Protein AF-A0A254T8B7-F1 (afdb_monomer_lite)

Sequence (66 aa):
MANKALAKRQKLTIRVEPSQRALKPRNPIALAAKQRVAGAHRKNASGERQLHERLLKKLLGGTDDK

Foldseek 3Di:
DPCPVVVPPPPPDPDCDPVNPPPDDPDPCVVVVVVPPPPPPDDDPVVVVVVVVVVVCVVVVVPPPD

Radius of gyration: 24.74 Å; chains: 1; bounding box: 36×55×53 Å

Structure (mmCIF, N/CA/C/O backbone):
data_AF-A0A254T8B7-F1
#
_entry.id   AF-A0A254T8B7-F1
#
loop_
_atom_site.group_PDB
_atom_site.id
_atom_site.type_symbol
_atom_site.label_atom_id
_atom_site.label_alt_id
_atom_site.label_comp_id
_atom_site.label_asym_id
_atom_site.label_entity_id
_atom_site.label_seq_id
_atom_site.pdbx_PDB_ins_code
_atom_site.Cartn_x
_atom_site.Cartn_y
_atom_site.Cartn_z
_atom_site.occupancy
_atom_site.B_iso_or_equiv
_atom_site.auth_seq_id
_atom_site.auth_comp_id
_atom_site.auth_asym_id
_atom_site.auth_atom_id
_atom_site.pdbx_PDB_model_num
ATOM 1 N N . MET A 1 1 ? -18.098 -43.143 -31.374 1.00 49.09 1 MET A N 1
ATOM 2 C CA . MET A 1 1 ? -17.646 -42.730 -30.019 1.00 49.09 1 MET A CA 1
ATOM 3 C C . MET A 1 1 ? -16.940 -41.373 -30.090 1.00 49.09 1 MET A C 1
ATOM 5 O O . MET A 1 1 ? -15.717 -41.312 -30.071 1.00 49.09 1 MET A O 1
ATOM 9 N N . ALA A 1 2 ? -17.703 -40.282 -30.212 1.00 59.44 2 ALA A N 1
ATOM 10 C CA . ALA A 1 2 ? -17.179 -38.947 -30.540 1.00 59.44 2 ALA A CA 1
ATOM 11 C C . ALA A 1 2 ? -16.437 -38.235 -29.384 1.00 59.44 2 ALA A C 1
ATOM 13 O O . ALA A 1 2 ? -15.625 -37.348 -29.621 1.00 59.44 2 ALA A O 1
ATOM 14 N N . ASN A 1 3 ? -16.629 -38.667 -28.133 1.00 57.84 3 ASN A N 1
ATOM 15 C CA . ASN A 1 3 ? -16.094 -37.964 -26.957 1.00 57.84 3 ASN A CA 1
ATOM 16 C C . ASN A 1 3 ? -14.736 -38.497 -26.460 1.00 57.84 3 ASN A C 1
ATOM 18 O O . ASN A 1 3 ? -14.171 -37.962 -25.506 1.00 57.84 3 ASN A O 1
ATOM 22 N N . LYS A 1 4 ? -14.164 -39.524 -27.109 1.00 57.22 4 LYS A N 1
ATOM 23 C CA . LYS A 1 4 ? -12.898 -40.151 -26.672 1.00 57.22 4 LYS A CA 1
ATOM 24 C C . LYS A 1 4 ? -11.669 -39.251 -26.885 1.00 57.22 4 LYS A C 1
ATOM 26 O O . LYS A 1 4 ? -10.636 -39.473 -26.260 1.00 57.22 4 LYS A O 1
ATOM 31 N N . ALA A 1 5 ? -11.791 -38.221 -27.727 1.00 60.47 5 ALA A N 1
ATOM 32 C CA . ALA A 1 5 ? -10.753 -37.213 -27.946 1.00 60.47 5 ALA A CA 1
ATOM 33 C C . ALA A 1 5 ? -10.759 -36.094 -26.883 1.00 60.47 5 ALA A C 1
ATOM 35 O O . ALA A 1 5 ? -9.700 -35.579 -26.533 1.00 60.47 5 ALA A O 1
ATOM 36 N N . LEU A 1 6 ? -11.927 -35.744 -26.324 1.00 57.62 6 LEU A N 1
ATOM 37 C CA . LEU A 1 6 ? -12.057 -34.689 -25.306 1.00 57.62 6 LEU A CA 1
ATOM 38 C C . LEU A 1 6 ? -11.493 -35.114 -23.941 1.00 57.62 6 LEU A C 1
ATOM 40 O O . LEU A 1 6 ? -10.874 -34.297 -23.265 1.00 57.62 6 LEU A O 1
ATOM 44 N N . ALA A 1 7 ? -11.627 -36.393 -23.571 1.00 62.00 7 ALA A N 1
ATOM 45 C CA . ALA A 1 7 ? -11.132 -36.925 -22.295 1.00 62.00 7 ALA A CA 1
ATOM 46 C C . ALA A 1 7 ? -9.594 -36.967 -22.178 1.00 62.00 7 ALA A C 1
ATOM 48 O O . ALA A 1 7 ? -9.064 -37.032 -21.074 1.00 62.00 7 ALA A O 1
ATOM 49 N N . LYS A 1 8 ? -8.862 -36.911 -23.302 1.00 66.50 8 LYS A N 1
ATOM 50 C CA . LYS A 1 8 ? -7.386 -36.900 -23.325 1.00 66.50 8 LYS A CA 1
ATOM 51 C C . LYS A 1 8 ? -6.782 -35.494 -23.291 1.00 66.50 8 LYS A C 1
ATOM 53 O O . LYS A 1 8 ? -5.562 -35.355 -23.333 1.00 66.50 8 LYS A O 1
ATOM 58 N N . ARG A 1 9 ? -7.601 -34.438 -23.237 1.00 66.19 9 ARG A N 1
ATOM 59 C CA . ARG A 1 9 ? -7.109 -33.059 -23.210 1.00 66.19 9 ARG A CA 1
ATOM 60 C C . ARG A 1 9 ? -6.645 -32.712 -21.793 1.00 66.19 9 ARG A C 1
ATOM 62 O O . ARG A 1 9 ? -7.358 -32.064 -21.032 1.00 66.19 9 ARG A O 1
ATOM 69 N N . GLN A 1 10 ? -5.444 -33.162 -21.438 1.00 71.81 10 GLN A N 1
ATOM 70 C CA . GLN A 1 10 ? -4.757 -32.709 -20.234 1.00 71.81 10 GLN A CA 1
ATOM 71 C C . GLN A 1 10 ? -4.546 -31.197 -20.366 1.00 71.81 10 GLN A C 1
ATOM 73 O O . GLN A 1 10 ? -3.803 -30.735 -21.232 1.00 71.81 10 GLN A O 1
ATOM 78 N N . LYS A 1 11 ? -5.265 -30.402 -19.565 1.00 75.44 11 LYS A N 1
ATOM 79 C CA . LYS A 1 11 ? -5.052 -28.954 -19.536 1.00 75.44 11 LYS A CA 1
ATOM 80 C C . LYS A 1 11 ? -3.632 -28.711 -19.038 1.00 75.44 11 LYS A C 1
ATOM 82 O O . LYS A 1 11 ? -3.303 -29.078 -17.913 1.00 75.44 11 LYS A O 1
ATOM 87 N N . LEU A 1 12 ? -2.799 -28.106 -19.878 1.00 74.62 12 LEU A N 1
ATOM 88 C CA . LEU A 1 12 ? -1.478 -27.647 -19.472 1.00 74.62 12 LEU A CA 1
ATOM 89 C C . LEU A 1 12 ? -1.669 -26.521 -18.451 1.00 74.62 12 LEU A C 1
ATOM 91 O O . LEU A 1 12 ? -2.042 -25.405 -18.803 1.00 74.62 12 LEU A O 1
ATOM 95 N N . THR A 1 13 ? -1.466 -26.828 -17.172 1.00 71.38 13 THR A N 1
ATOM 96 C CA . THR A 1 13 ? -1.412 -25.823 -16.110 1.00 71.38 13 THR A CA 1
ATOM 97 C C . THR A 1 13 ? 0.038 -25.404 -15.933 1.00 71.38 13 THR A C 1
ATOM 99 O O . THR A 1 13 ? 0.837 -26.156 -15.374 1.00 71.38 13 THR A O 1
ATOM 102 N N . ILE A 1 14 ? 0.387 -24.214 -16.414 1.00 74.19 14 ILE A N 1
ATOM 103 C CA . ILE A 1 14 ? 1.696 -23.618 -16.140 1.00 74.19 14 ILE A CA 1
ATOM 104 C C . ILE A 1 14 ? 1.688 -23.190 -14.671 1.00 74.19 14 ILE A C 1
ATOM 106 O O . ILE A 1 14 ? 1.031 -22.215 -14.304 1.00 74.19 14 ILE A O 1
ATOM 110 N N . ARG A 1 15 ? 2.378 -23.947 -13.814 1.00 71.44 15 ARG A N 1
ATOM 111 C CA . ARG A 1 15 ? 2.659 -23.509 -12.446 1.00 71.44 15 ARG A CA 1
ATOM 112 C C . ARG A 1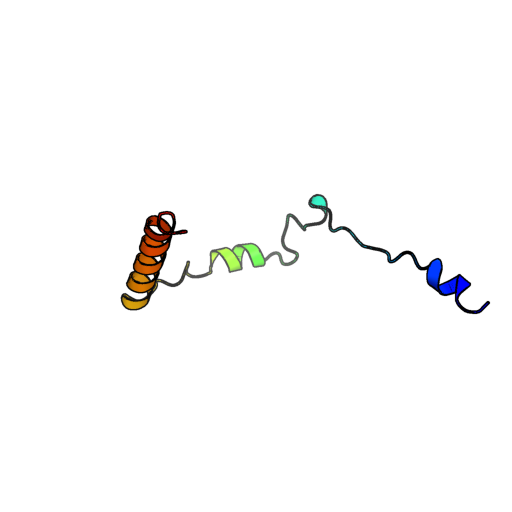 15 ? 3.746 -22.448 -12.524 1.00 71.44 15 ARG A C 1
ATOM 114 O O . ARG A 1 15 ? 4.834 -22.726 -13.017 1.00 71.44 15 ARG A O 1
ATOM 121 N N . VAL A 1 16 ? 3.428 -21.235 -12.075 1.00 73.75 16 VAL A N 1
ATOM 122 C CA . VAL A 1 16 ? 4.430 -20.178 -11.924 1.00 73.75 16 VAL A CA 1
ATOM 123 C C . VAL A 1 16 ? 5.263 -20.525 -10.699 1.00 73.75 16 VAL A C 1
ATOM 125 O O . VAL A 1 16 ? 4.860 -20.244 -9.569 1.00 73.75 16 VAL A O 1
ATOM 128 N N . GLU A 1 17 ? 6.396 -21.178 -10.927 1.00 74.19 17 GLU A N 1
ATOM 129 C CA . GLU A 1 17 ? 7.343 -21.499 -9.863 1.00 74.19 17 GLU A CA 1
ATOM 130 C C . GLU A 1 17 ? 7.877 -20.196 -9.235 1.00 74.19 17 GLU A C 1
ATOM 132 O O . GLU A 1 17 ? 8.035 -19.190 -9.935 1.00 74.19 17 GLU A O 1
ATOM 137 N N . PRO A 1 18 ? 8.186 -20.150 -7.928 1.00 66.31 18 PRO A N 1
ATOM 138 C CA . PRO A 1 18 ? 8.732 -18.948 -7.291 1.00 66.31 18 PRO A CA 1
ATOM 139 C C . PRO A 1 18 ? 10.001 -18.407 -7.969 1.00 66.31 18 PRO A C 1
ATOM 141 O O . PRO A 1 18 ? 10.208 -17.197 -7.990 1.00 66.31 18 PRO A O 1
ATOM 144 N N . SER A 1 19 ? 10.804 -19.277 -8.589 1.00 64.75 19 SER A N 1
ATOM 145 C CA . SER A 1 19 ? 11.976 -18.920 -9.403 1.00 64.75 19 SER A CA 1
ATOM 146 C C . SER A 1 19 ? 11.627 -18.253 -10.743 1.00 64.75 19 SER A C 1
ATOM 148 O O . SER A 1 19 ? 12.462 -17.564 -11.323 1.00 64.75 19 SER A O 1
ATOM 150 N N . GLN A 1 20 ? 10.392 -18.423 -11.225 1.00 66.31 20 GLN A N 1
ATOM 151 C CA . GLN A 1 20 ? 9.844 -17.770 -12.418 1.00 66.31 20 GLN A CA 1
ATOM 152 C C . GLN A 1 20 ? 9.202 -16.414 -12.105 1.00 66.31 20 GLN A C 1
ATOM 154 O O . GLN A 1 20 ? 8.898 -15.646 -13.023 1.00 66.31 20 GLN A O 1
ATOM 159 N N . ARG A 1 21 ? 9.006 -16.071 -10.823 1.00 65.56 21 ARG A N 1
ATOM 160 C CA . ARG A 1 21 ? 8.734 -14.680 -10.452 1.00 65.56 21 ARG A CA 1
ATOM 161 C C . ARG A 1 21 ? 10.000 -13.904 -10.753 1.00 65.56 21 ARG A C 1
ATOM 163 O O . ARG A 1 21 ? 11.029 -14.153 -10.141 1.00 65.56 21 ARG A O 1
ATOM 170 N N . ALA A 1 22 ? 9.939 -12.986 -11.710 1.00 65.44 22 ALA A N 1
ATOM 171 C CA . ALA A 1 22 ? 11.088 -12.171 -12.064 1.00 65.44 22 ALA A CA 1
ATOM 172 C C . ALA A 1 22 ? 11.596 -11.441 -10.805 1.00 65.44 22 ALA A C 1
ATOM 174 O O . ALA A 1 22 ? 10.970 -10.485 -10.347 1.00 65.44 22 ALA A O 1
ATOM 175 N N . LEU A 1 23 ? 12.720 -11.905 -10.237 1.00 67.06 23 LEU A N 1
ATOM 176 C CA . LEU A 1 23 ? 13.359 -11.273 -9.073 1.00 67.06 23 LEU A CA 1
ATOM 177 C C . LEU A 1 23 ? 13.711 -9.805 -9.370 1.00 67.06 23 LEU A C 1
ATOM 179 O O . LEU A 1 23 ? 13.837 -8.990 -8.460 1.00 67.06 23 LEU A O 1
ATOM 183 N N . LYS A 1 24 ? 13.858 -9.471 -10.656 1.00 69.50 24 LYS A N 1
ATOM 184 C CA . LYS A 1 24 ? 14.107 -8.128 -11.169 1.00 69.50 24 LYS A CA 1
ATOM 185 C C . LYS A 1 24 ? 12.904 -7.675 -12.001 1.00 69.50 24 LYS A C 1
ATOM 187 O O . LYS A 1 24 ? 12.403 -8.459 -12.810 1.00 69.50 24 LYS A O 1
ATOM 192 N N . PRO A 1 25 ? 12.428 -6.430 -11.843 1.00 75.44 25 PRO A N 1
ATOM 193 C CA . PRO A 1 25 ? 11.344 -5.931 -12.669 1.00 75.44 25 PRO A CA 1
ATOM 194 C C . PRO A 1 25 ? 11.777 -5.874 -14.133 1.00 75.44 25 PRO A C 1
ATOM 196 O O . PRO A 1 25 ? 12.911 -5.526 -14.452 1.00 75.44 25 PRO A O 1
ATOM 199 N N . ARG A 1 26 ? 10.838 -6.174 -15.032 1.00 81.00 26 ARG A N 1
ATOM 200 C CA . ARG A 1 26 ? 11.063 -6.136 -16.488 1.00 81.00 26 ARG A CA 1
ATOM 201 C C . ARG A 1 26 ? 11.415 -4.731 -16.990 1.00 81.00 26 ARG A C 1
ATOM 203 O O . ARG A 1 26 ? 12.006 -4.596 -18.051 1.00 81.00 26 ARG A O 1
ATOM 210 N N . ASN A 1 27 ? 11.041 -3.702 -16.227 1.00 81.62 27 ASN A N 1
ATOM 211 C CA . ASN A 1 27 ? 11.368 -2.310 -16.498 1.00 81.62 27 ASN A CA 1
ATOM 212 C C . ASN A 1 27 ? 12.482 -1.842 -15.537 1.00 81.62 27 ASN A C 1
ATOM 214 O O . ASN A 1 27 ? 12.254 -1.844 -14.321 1.00 81.62 27 ASN A O 1
ATOM 218 N N . PRO A 1 28 ? 13.644 -1.394 -16.052 1.00 80.38 28 PRO A N 1
ATOM 219 C CA . PRO A 1 28 ? 14.771 -0.956 -15.225 1.00 80.38 28 PRO A CA 1
ATOM 220 C C . PRO A 1 28 ? 14.447 0.269 -14.354 1.00 80.38 28 PRO A C 1
ATOM 222 O O . PRO A 1 28 ? 15.041 0.451 -13.296 1.00 80.38 28 PRO A O 1
ATOM 225 N N . ILE A 1 29 ? 13.466 1.086 -14.746 1.00 83.81 29 ILE A N 1
ATOM 226 C CA . ILE A 1 29 ? 13.061 2.302 -14.025 1.00 83.81 29 ILE A CA 1
ATOM 227 C C . ILE A 1 29 ? 12.036 1.992 -12.922 1.00 83.81 29 ILE A C 1
ATOM 229 O O . ILE A 1 29 ? 11.827 2.809 -12.027 1.00 83.81 29 ILE A O 1
ATOM 233 N N . ALA A 1 30 ? 11.415 0.808 -12.922 1.00 81.00 30 ALA A N 1
ATOM 234 C CA . ALA A 1 30 ? 10.331 0.487 -11.991 1.00 81.00 30 ALA A CA 1
ATOM 235 C C . ALA A 1 30 ? 10.752 0.556 -10.513 1.00 81.00 30 ALA A C 1
ATOM 237 O O . ALA A 1 30 ? 9.950 0.965 -9.675 1.00 81.00 30 ALA A O 1
ATOM 238 N N . LEU A 1 31 ? 12.003 0.204 -10.189 1.00 78.31 31 LEU A N 1
ATOM 239 C CA . LEU A 1 31 ? 12.521 0.323 -8.820 1.00 78.31 31 LEU A CA 1
ATOM 240 C C . LEU A 1 31 ? 12.623 1.788 -8.390 1.00 78.31 31 LEU A C 1
ATOM 242 O O . LEU A 1 31 ? 12.086 2.154 -7.347 1.00 78.31 31 LEU A O 1
ATOM 246 N N . ALA A 1 32 ? 13.238 2.629 -9.223 1.00 78.69 32 ALA A N 1
ATOM 247 C CA . ALA A 1 32 ? 13.372 4.057 -8.957 1.00 78.69 32 ALA A CA 1
ATOM 248 C C . ALA A 1 32 ? 12.004 4.758 -8.900 1.00 78.69 32 ALA A C 1
ATOM 250 O O . ALA A 1 32 ? 11.762 5.566 -8.012 1.00 78.69 32 ALA A O 1
A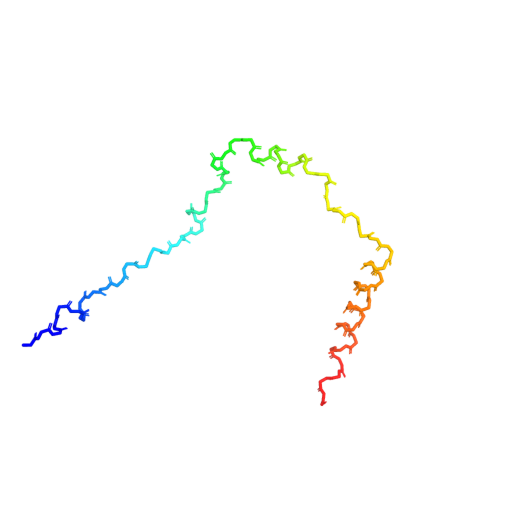TOM 251 N N . ALA A 1 33 ? 11.075 4.422 -9.798 1.00 77.12 33 ALA A N 1
ATOM 252 C CA . ALA A 1 33 ? 9.718 4.964 -9.778 1.00 77.12 33 ALA A CA 1
ATOM 253 C C . ALA A 1 33 ? 8.968 4.577 -8.495 1.00 77.12 33 ALA A C 1
ATOM 255 O O . ALA A 1 33 ? 8.360 5.438 -7.869 1.00 77.12 33 ALA A O 1
ATOM 256 N N . LYS A 1 34 ? 9.072 3.314 -8.056 1.00 74.94 34 LYS A N 1
ATOM 257 C CA . LYS A 1 34 ? 8.484 2.847 -6.791 1.00 74.94 34 LYS A CA 1
ATOM 258 C C . LYS A 1 34 ? 9.068 3.573 -5.574 1.00 74.94 34 LYS A C 1
ATOM 260 O O . LYS A 1 34 ? 8.328 3.864 -4.644 1.00 74.94 34 LYS A O 1
ATOM 265 N N . GLN A 1 35 ? 10.365 3.878 -5.588 1.00 78.31 35 GLN A N 1
ATOM 266 C CA . GLN A 1 35 ? 11.037 4.642 -4.528 1.00 78.31 35 GLN A CA 1
ATOM 267 C C . GLN A 1 35 ? 10.663 6.132 -4.529 1.00 78.31 35 GLN A C 1
ATOM 269 O O . GLN A 1 35 ? 10.650 6.750 -3.472 1.00 78.31 35 GLN A O 1
ATOM 274 N N . ARG A 1 36 ? 10.347 6.703 -5.700 1.00 69.12 36 ARG A N 1
ATOM 275 C CA . ARG A 1 36 ? 9.918 8.106 -5.857 1.00 69.12 36 ARG A CA 1
ATOM 276 C C . ARG A 1 36 ? 8.458 8.357 -5.486 1.00 69.12 36 ARG A C 1
ATOM 278 O O . ARG A 1 36 ? 8.059 9.515 -5.402 1.00 69.12 36 ARG A O 1
ATOM 285 N N . VAL A 1 37 ? 7.649 7.314 -5.301 1.00 71.88 37 VAL A N 1
ATOM 286 C CA . VAL A 1 37 ? 6.284 7.481 -4.786 1.00 71.88 37 VAL A CA 1
ATOM 287 C C . VAL A 1 37 ? 6.376 8.169 -3.424 1.00 71.88 37 VAL A C 1
ATOM 289 O O . VAL A 1 37 ? 7.185 7.763 -2.593 1.00 71.88 37 VAL A O 1
ATOM 292 N N . ALA A 1 38 ? 5.559 9.205 -3.207 1.00 66.25 38 ALA A N 1
ATOM 293 C CA . ALA A 1 38 ? 5.570 10.109 -2.049 1.00 66.25 38 ALA A CA 1
ATOM 294 C C . ALA A 1 38 ? 5.157 9.456 -0.705 1.00 66.25 38 ALA A C 1
ATOM 296 O O . ALA A 1 38 ? 4.503 10.075 0.133 1.00 66.25 38 ALA A O 1
ATOM 297 N N . GLY A 1 39 ? 5.530 8.194 -0.491 1.00 71.31 39 GLY A N 1
ATOM 298 C CA . GLY A 1 39 ? 5.118 7.381 0.641 1.00 71.31 39 GLY A CA 1
ATOM 299 C C . GLY A 1 39 ? 3.640 6.999 0.586 1.00 71.31 39 GLY A C 1
ATOM 300 O O . GLY A 1 39 ? 2.927 7.247 -0.388 1.00 71.31 39 GLY A O 1
ATOM 301 N N . ALA A 1 40 ? 3.169 6.353 1.651 1.00 73.62 40 ALA A N 1
ATOM 302 C CA . ALA A 1 40 ? 1.743 6.129 1.829 1.00 73.62 40 ALA A CA 1
ATOM 303 C C . ALA A 1 40 ? 1.041 7.478 2.045 1.00 73.62 40 ALA A C 1
ATOM 305 O O . ALA A 1 40 ? 1.462 8.270 2.889 1.00 73.62 40 ALA A O 1
ATOM 306 N N . HIS A 1 41 ? -0.047 7.726 1.310 1.00 79.69 41 HIS A N 1
ATOM 307 C CA . HIS A 1 41 ? -0.883 8.901 1.543 1.00 79.69 41 HIS A CA 1
ATOM 308 C C . HIS A 1 41 ? -1.336 8.936 3.006 1.00 79.69 41 HIS A C 1
ATOM 310 O O . HIS A 1 41 ? -1.991 7.998 3.478 1.00 79.69 41 HIS A O 1
ATOM 316 N N . ARG A 1 42 ? -1.002 10.026 3.709 1.00 83.56 42 ARG A N 1
ATOM 317 C CA . ARG A 1 42 ? -1.504 10.273 5.063 1.00 83.56 42 ARG A CA 1
ATOM 318 C C . ARG A 1 42 ? -3.027 10.322 5.022 1.00 83.56 42 ARG A C 1
ATOM 320 O O . ARG A 1 42 ? -3.614 10.956 4.144 1.00 83.56 42 ARG A O 1
ATOM 327 N N . LYS A 1 43 ? -3.664 9.604 5.944 1.00 87.50 43 LYS A N 1
ATOM 328 C CA . LYS A 1 43 ? -5.117 9.637 6.083 1.00 87.50 43 LYS A CA 1
ATOM 329 C C . LYS A 1 43 ? -5.522 10.969 6.708 1.00 87.50 43 LYS A C 1
ATOM 331 O O . LYS A 1 43 ? -4.756 11.594 7.431 1.00 87.50 43 LYS A O 1
ATOM 336 N N . ASN A 1 44 ? -6.725 11.419 6.382 1.00 92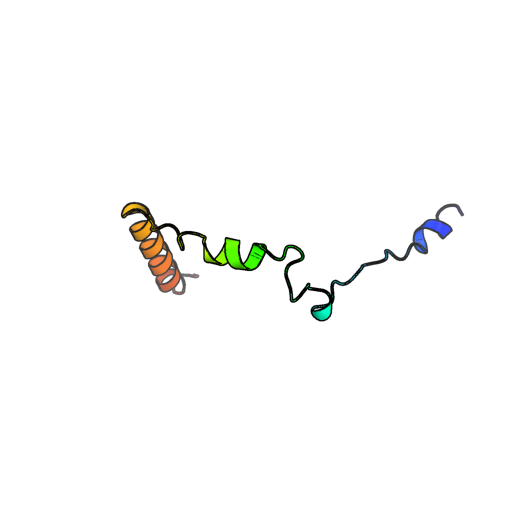.75 44 ASN A N 1
ATOM 337 C CA . ASN A 1 44 ? -7.351 12.519 7.099 1.00 92.75 44 ASN A CA 1
ATOM 338 C C . ASN A 1 44 ? -7.766 12.051 8.506 1.00 92.75 44 ASN A C 1
ATOM 340 O O . ASN A 1 44 ? -7.908 10.854 8.758 1.00 92.75 44 ASN A O 1
ATOM 344 N N . ALA A 1 45 ? -8.030 12.996 9.410 1.00 94.25 45 ALA A N 1
ATOM 345 C CA . ALA A 1 45 ? -8.373 12.690 10.801 1.00 94.25 45 ALA A CA 1
ATOM 346 C C . ALA A 1 45 ? -9.617 11.786 10.957 1.00 94.25 45 ALA A C 1
ATOM 348 O O . ALA A 1 45 ? -9.761 11.078 11.951 1.00 94.25 45 ALA A O 1
ATOM 349 N N . SER A 1 46 ? -10.555 11.799 10.003 1.00 94.12 46 SER A N 1
ATOM 350 C CA . SER A 1 46 ? -11.688 10.859 9.998 1.00 94.12 46 SER A CA 1
ATOM 351 C C . SER A 1 46 ? -11.274 9.443 9.584 1.00 94.12 46 SER A C 1
ATOM 353 O O . SER A 1 46 ? -11.724 8.478 10.197 1.00 94.12 46 SER A O 1
ATOM 355 N N . GLY A 1 47 ? -10.384 9.302 8.599 1.00 91.94 47 GLY A N 1
ATOM 356 C CA . GLY A 1 47 ? -9.844 8.012 8.175 1.00 91.94 47 GLY A CA 1
ATOM 357 C C . GLY A 1 47 ? -8.984 7.335 9.245 1.00 91.94 47 GLY A C 1
ATOM 358 O O . GLY A 1 47 ? -9.045 6.115 9.384 1.00 91.94 47 GLY A O 1
ATOM 359 N N . GLU A 1 48 ? -8.229 8.109 10.029 1.00 94.12 48 GLU A N 1
ATOM 360 C CA . GLU A 1 48 ? -7.484 7.590 11.186 1.00 94.12 48 GLU A CA 1
ATOM 361 C C . GLU A 1 48 ? -8.432 7.065 12.269 1.00 94.12 48 GLU A C 1
ATOM 363 O O . GLU A 1 48 ? -8.285 5.926 12.711 1.00 94.12 48 GLU A O 1
ATOM 368 N N . ARG A 1 49 ? -9.475 7.832 12.620 1.00 94.50 49 ARG A N 1
ATOM 369 C CA . ARG A 1 49 ? -10.508 7.400 13.579 1.00 94.50 49 ARG A CA 1
ATOM 370 C C . ARG A 1 49 ? -11.175 6.088 13.169 1.00 94.50 49 ARG A C 1
ATOM 372 O O . ARG A 1 49 ? -11.211 5.154 13.963 1.00 94.50 49 ARG A O 1
ATOM 379 N N . GLN A 1 50 ? -11.606 5.973 11.913 1.00 95.31 50 GLN A N 1
ATOM 380 C CA . GLN A 1 50 ? -12.228 4.745 11.409 1.00 95.31 50 GLN A CA 1
ATOM 381 C C . GLN A 1 50 ? -11.272 3.539 11.458 1.00 95.31 50 GLN A C 1
ATOM 383 O O . GLN A 1 50 ? -11.696 2.411 11.717 1.00 95.31 50 GLN A O 1
ATOM 388 N N . LEU A 1 51 ? -9.977 3.755 11.200 1.00 92.94 51 LEU A N 1
ATOM 389 C CA . LEU A 1 51 ? -8.962 2.7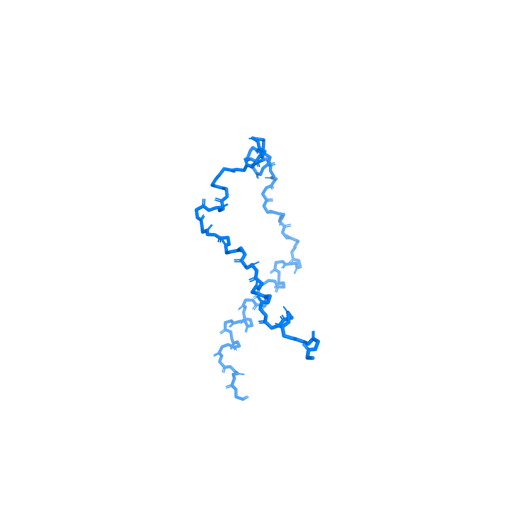10 11.338 1.00 92.94 51 LEU A CA 1
ATOM 390 C C . LEU A 1 51 ? -8.837 2.245 12.791 1.00 92.94 51 LEU A C 1
ATOM 392 O O . LEU A 1 51 ? -8.847 1.040 13.037 1.00 92.94 51 LEU A O 1
ATOM 396 N N . HIS A 1 52 ? -8.766 3.179 13.739 1.00 94.12 52 HIS A N 1
ATOM 397 C CA . HIS A 1 52 ? -8.695 2.861 15.163 1.00 94.12 52 HIS A CA 1
ATOM 398 C C . HIS A 1 52 ? -9.941 2.123 15.656 1.00 94.12 52 HIS A C 1
ATOM 400 O O . HIS A 1 52 ? -9.801 1.102 16.319 1.00 94.12 52 HIS A O 1
ATOM 406 N N . GLU A 1 53 ? -11.143 2.549 15.270 1.00 93.62 53 GLU A N 1
ATOM 407 C CA . GLU A 1 53 ? -12.390 1.849 15.609 1.00 93.62 53 GLU A CA 1
ATOM 408 C C . GLU A 1 53 ? -12.406 0.412 15.084 1.00 93.62 53 GLU A C 1
ATOM 410 O O . GLU A 1 53 ? -12.771 -0.513 15.805 1.00 93.62 53 GLU A O 1
ATOM 415 N N . ARG A 1 54 ? -11.967 0.194 13.837 1.00 92.69 54 ARG A N 1
ATOM 416 C CA . ARG A 1 54 ? -11.868 -1.155 13.258 1.00 92.69 54 ARG A CA 1
ATOM 417 C C . ARG A 1 54 ? -10.845 -2.020 13.984 1.00 92.69 54 ARG A 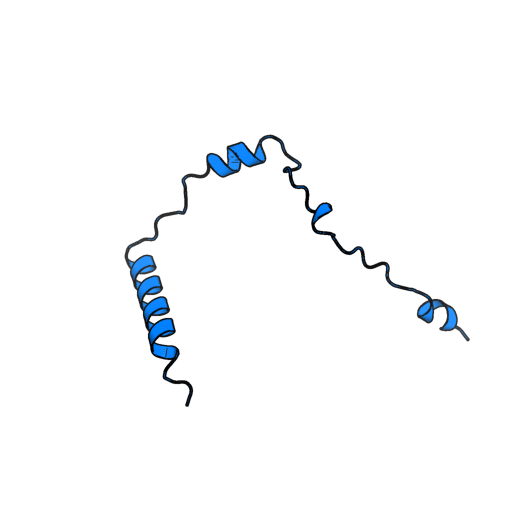C 1
ATOM 419 O O . ARG A 1 54 ? -11.092 -3.208 14.172 1.00 92.69 54 ARG A O 1
ATOM 426 N N . LEU A 1 55 ? -9.710 -1.444 14.377 1.00 92.94 55 LEU A N 1
ATOM 427 C CA . LEU A 1 55 ? -8.696 -2.148 15.160 1.00 92.94 55 LEU A CA 1
ATOM 428 C C . LEU A 1 55 ? -9.242 -2.515 16.539 1.00 92.94 55 LEU A C 1
ATOM 430 O O . LEU A 1 55 ? -9.171 -3.680 16.909 1.00 92.94 55 LEU A O 1
ATOM 434 N N . LEU A 1 56 ? -9.863 -1.572 17.248 1.00 92.44 56 LEU A N 1
ATOM 435 C CA . LEU A 1 56 ? -10.509 -1.827 18.535 1.00 92.44 56 LEU A CA 1
ATOM 436 C C . LEU A 1 56 ? -11.592 -2.896 18.409 1.00 92.44 56 LEU A C 1
ATOM 438 O O . LEU A 1 56 ? -11.583 -3.849 19.176 1.00 92.44 56 LEU A O 1
ATOM 442 N N . LYS A 1 57 ? -12.454 -2.816 17.390 1.00 91.25 57 LYS A N 1
ATOM 443 C CA . LYS A 1 57 ? -13.461 -3.846 17.111 1.00 91.25 57 LYS A CA 1
ATOM 444 C C . LYS A 1 57 ? -12.832 -5.206 16.819 1.00 91.25 57 LYS A C 1
ATOM 446 O O . LYS A 1 57 ? -13.410 -6.212 17.190 1.00 91.25 57 LYS A O 1
ATOM 451 N N . LYS A 1 58 ? -11.668 -5.270 16.171 1.00 88.88 58 LYS A N 1
ATOM 452 C CA . LYS A 1 58 ? -10.957 -6.537 15.949 1.00 88.88 58 LYS A CA 1
ATOM 453 C C . LYS A 1 58 ? -10.344 -7.091 17.240 1.00 88.88 58 LYS A C 1
ATOM 455 O O . LYS A 1 58 ? -10.335 -8.302 17.413 1.00 88.88 58 LYS A O 1
ATOM 460 N N . LEU A 1 59 ? -9.828 -6.228 18.117 1.00 89.25 59 LEU A N 1
ATOM 461 C CA . LEU A 1 59 ? -9.299 -6.639 19.422 1.00 89.25 59 LEU A CA 1
ATOM 462 C C . LEU A 1 59 ? -10.421 -7.104 20.366 1.00 89.25 59 LEU A C 1
ATOM 464 O O . LEU A 1 59 ? -10.262 -8.114 21.038 1.00 89.25 59 LEU A O 1
ATOM 468 N N . LEU A 1 60 ? -11.541 -6.378 20.393 1.00 86.69 60 LEU A N 1
ATOM 469 C CA . LEU A 1 60 ? -12.699 -6.635 21.257 1.00 86.69 60 LEU A CA 1
ATOM 470 C C . LEU A 1 60 ? -13.614 -7.732 20.691 1.00 86.69 60 LEU A C 1
ATOM 472 O O . LEU A 1 60 ? -14.096 -8.584 21.414 1.00 86.69 60 LEU A O 1
ATOM 476 N N . GLY A 1 61 ? -13.808 -7.779 19.376 1.00 65.62 61 GLY A N 1
ATOM 477 C CA . GLY A 1 61 ? -14.613 -8.791 18.684 1.00 65.62 61 GLY A CA 1
ATOM 478 C C . GLY A 1 61 ? -13.923 -10.148 18.529 1.00 65.62 61 GLY A C 1
ATOM 479 O O . GLY A 1 61 ? -14.447 -11.006 17.835 1.00 65.62 61 GLY A O 1
ATOM 480 N N . GLY A 1 62 ? -12.755 -10.345 19.151 1.00 55.88 62 GLY A N 1
ATOM 481 C CA . GLY A 1 62 ? -12.212 -11.676 19.436 1.00 55.88 62 GLY A CA 1
ATOM 482 C C . GLY A 1 62 ? -12.780 -12.299 20.719 1.00 55.88 62 GLY A C 1
ATOM 483 O O . GLY A 1 62 ? -12.409 -13.423 21.045 1.00 55.88 62 GLY A O 1
ATOM 484 N N . THR A 1 63 ? -13.646 -11.587 21.455 1.00 56.47 63 THR A N 1
ATOM 485 C CA . THR A 1 63 ? -14.291 -12.075 22.687 1.00 56.47 63 THR A CA 1
ATOM 486 C C . THR A 1 63 ? -15.818 -12.150 22.615 1.00 56.47 63 THR A 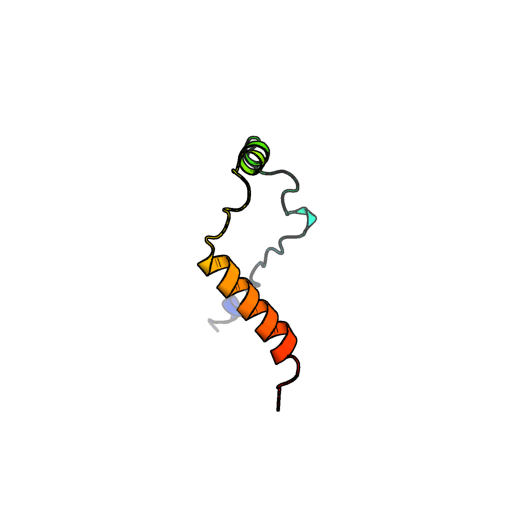C 1
ATOM 488 O O . THR A 1 63 ? -16.424 -12.448 23.635 1.00 56.47 63 THR A O 1
ATOM 491 N N . ASP A 1 64 ? -16.435 -11.939 21.445 1.00 56.47 64 ASP A N 1
ATOM 492 C CA . ASP A 1 64 ? -17.901 -11.970 21.269 1.00 56.47 64 ASP A CA 1
ATOM 493 C C . ASP A 1 64 ? -18.339 -12.855 20.081 1.00 56.47 64 ASP A C 1
ATOM 495 O O . ASP A 1 64 ? -19.239 -12.499 19.325 1.00 56.47 64 ASP A O 1
ATOM 499 N N . ASP A 1 65 ? -17.715 -14.025 19.919 1.00 53.00 65 ASP A N 1
ATOM 500 C CA . ASP A 1 65 ? -18.314 -15.137 19.165 1.00 53.00 65 ASP A CA 1
ATOM 501 C C . ASP A 1 65 ? -19.049 -16.062 20.160 1.00 53.00 65 ASP A C 1
ATOM 503 O O . ASP A 1 65 ? -18.515 -17.071 20.632 1.00 53.00 65 ASP A O 1
ATOM 507 N N . LYS A 1 66 ? -20.278 -15.673 20.517 1.00 42.22 66 LYS A N 1
ATOM 508 C CA . LYS A 1 66 ? -21.340 -16.540 21.047 1.00 42.22 66 LYS A CA 1
ATOM 509 C C . LYS A 1 66 ? -22.618 -16.290 20.265 1.00 42.22 66 LYS A C 1
ATOM 511 O O . LYS A 1 66 ? -22.928 -15.102 20.032 1.00 42.22 66 LYS A O 1
#

pLDDT: mean 75.2, std 13.22, range [42.22, 95.31]

Secondary structure (DSSP, 8-state):
-GGGTTTT---------GGGS-SS-SSTTHHHHHHHS-SSPPPPHHHHHHHHHHHHHHHHTTS---

Organism: NCBI:txid1968433